Protein AF-A0A926B8V3-F1 (afdb_monomer_lite)

Radius of gyration: 17.94 Å; chains: 1; bounding box: 39×39×55 Å

pLDDT: mean 75.31, std 15.75, range [42.09, 95.06]

Foldseek 3Di:
DCDPPVPPPVPPQPVVCVVLVVVLLVVLCVVQDDPDLQDDPLNSLVSSLVSSCVDPSNVVAQKHKDFDD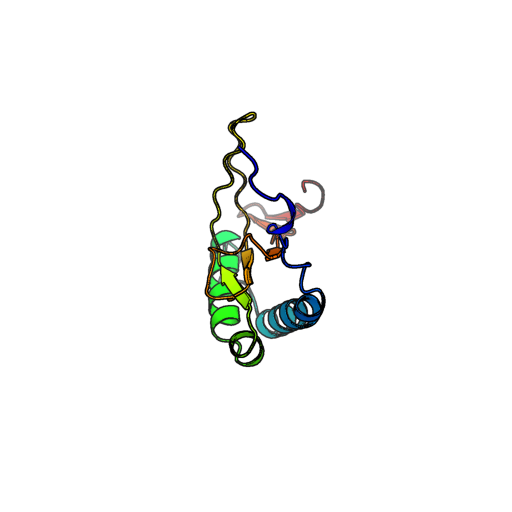QDQPVVPSDGDGFSIFIFGNDPDDRGDGSDTDDDDDQWHQDPVGIDGCVVVD

Structure (mmCIF, N/CA/C/O backbone):
data_AF-A0A926B8V3-F1
#
_entry.id   AF-A0A926B8V3-F1
#
loop_
_atom_site.group_PDB
_atom_site.id
_atom_site.type_symbol
_atom_site.label_atom_id
_atom_site.label_alt_id
_atom_site.label_comp_id
_atom_site.label_asym_id
_atom_site.label_entity_id
_atom_site.label_seq_id
_atom_site.pdbx_PDB_ins_code
_atom_site.Cartn_x
_atom_site.Cartn_y
_atom_site.Cartn_z
_atom_site.occupancy
_atom_site.B_iso_or_equiv
_atom_site.auth_seq_id
_atom_site.auth_comp_id
_atom_site.auth_asym_id
_atom_site.auth_atom_id
_atom_site.pdbx_PDB_model_num
ATOM 1 N N . MET A 1 1 ? 13.230 27.688 -32.825 1.00 42.97 1 MET A N 1
ATOM 2 C CA . MET A 1 1 ? 12.198 26.752 -32.340 1.00 42.97 1 MET A CA 1
ATOM 3 C C . MET A 1 1 ? 12.126 25.617 -33.334 1.00 42.97 1 MET A C 1
ATOM 5 O O . MET A 1 1 ? 11.936 25.919 -34.498 1.00 42.97 1 MET A O 1
ATOM 9 N N . ASN A 1 2 ? 12.394 24.394 -32.885 1.00 42.09 2 ASN A N 1
ATOM 10 C CA . ASN A 1 2 ? 11.969 23.116 -33.471 1.00 42.09 2 ASN A CA 1
ATOM 11 C C . ASN A 1 2 ? 12.437 22.049 -32.472 1.00 42.09 2 ASN A C 1
ATOM 13 O O . ASN A 1 2 ? 13.448 21.389 -32.674 1.00 42.09 2 ASN A O 1
ATOM 17 N N . GLY A 1 3 ? 11.780 22.025 -31.307 1.00 42.62 3 GLY A N 1
ATOM 18 C CA . GLY A 1 3 ? 11.919 20.920 -30.367 1.00 42.62 3 GLY A CA 1
ATOM 19 C C . GLY A 1 3 ? 11.125 19.769 -30.951 1.00 42.62 3 GLY A C 1
ATOM 20 O O . GLY A 1 3 ? 9.907 19.875 -31.083 1.00 42.62 3 GLY A O 1
ATOM 21 N N . ASP A 1 4 ? 11.838 18.750 -31.404 1.00 43.38 4 ASP A N 1
ATOM 22 C CA . ASP A 1 4 ? 11.267 17.555 -31.994 1.00 43.38 4 ASP A CA 1
ATOM 23 C C . ASP A 1 4 ? 10.348 16.895 -30.954 1.00 43.38 4 ASP A C 1
ATOM 25 O O . ASP A 1 4 ? 10.792 16.416 -29.912 1.00 43.38 4 ASP A O 1
ATOM 29 N N . ALA A 1 5 ? 9.036 16.936 -31.190 1.00 47.66 5 ALA A N 1
ATOM 30 C CA . ALA A 1 5 ? 8.040 16.361 -30.284 1.00 47.66 5 ALA A CA 1
ATOM 31 C C . ALA A 1 5 ? 8.132 14.821 -30.207 1.00 47.66 5 ALA A C 1
ATOM 33 O O . ALA A 1 5 ? 7.402 14.195 -29.443 1.00 47.66 5 ALA A O 1
ATOM 34 N N . SER A 1 6 ? 9.030 14.215 -30.989 1.00 43.84 6 SER A N 1
ATOM 35 C CA . SER A 1 6 ? 9.273 12.777 -31.074 1.00 43.84 6 SER A CA 1
ATOM 36 C C . SER A 1 6 ? 10.142 12.200 -29.946 1.00 43.84 6 SER A C 1
ATOM 38 O O . SER A 1 6 ? 10.190 10.981 -29.802 1.00 43.84 6 SER A O 1
ATOM 40 N N . GLU A 1 7 ? 10.768 13.026 -29.097 1.00 46.97 7 GLU A N 1
ATOM 41 C CA . GLU A 1 7 ? 11.543 12.547 -27.933 1.00 46.97 7 GLU A CA 1
ATOM 42 C C . GLU A 1 7 ? 10.719 12.363 -26.648 1.00 46.97 7 GLU A C 1
ATOM 44 O O . GLU A 1 7 ? 11.237 11.876 -25.641 1.00 46.97 7 GLU A O 1
ATOM 49 N N . TRP A 1 8 ? 9.420 12.674 -26.663 1.00 43.47 8 TRP A N 1
ATOM 50 C CA . TRP A 1 8 ? 8.521 12.313 -25.564 1.00 43.47 8 TRP A CA 1
ATOM 51 C C . TRP A 1 8 ? 8.065 10.869 -25.742 1.00 43.47 8 TRP A C 1
ATOM 53 O O . TRP A 1 8 ? 6.900 10.585 -26.019 1.00 43.47 8 TRP A O 1
ATOM 63 N N . VAL A 1 9 ? 8.996 9.930 -25.575 1.00 49.84 9 VAL A N 1
ATOM 64 C CA . VAL A 1 9 ? 8.630 8.551 -25.263 1.00 49.84 9 VAL A CA 1
ATOM 65 C C . VAL A 1 9 ? 8.023 8.609 -23.869 1.00 49.84 9 VAL A C 1
ATOM 67 O O . VAL A 1 9 ? 8.737 8.502 -22.877 1.00 49.84 9 VAL A O 1
ATOM 70 N N . ILE A 1 10 ? 6.711 8.854 -23.780 1.00 52.94 10 ILE A N 1
ATOM 71 C CA . ILE A 1 10 ? 5.958 8.511 -22.576 1.00 52.94 10 ILE A CA 1
ATOM 72 C C . ILE A 1 10 ? 6.253 7.024 -22.396 1.00 52.94 10 ILE A C 1
ATOM 74 O O . ILE A 1 10 ? 5.881 6.251 -23.286 1.00 52.94 10 ILE A O 1
ATOM 78 N N . PRO A 1 11 ? 6.985 6.612 -21.346 1.00 56.59 11 PRO A N 1
ATOM 79 C CA . PRO A 1 11 ? 7.221 5.201 -21.116 1.00 56.59 11 PRO A CA 1
ATOM 80 C C . PRO A 1 11 ? 5.844 4.551 -21.090 1.00 56.59 11 PRO A C 1
ATOM 82 O O . PRO A 1 11 ? 4.995 4.955 -20.288 1.00 56.59 11 PRO A O 1
ATOM 85 N N . LEU A 1 12 ? 5.586 3.640 -22.034 1.00 57.19 12 LEU A N 1
ATOM 86 C CA . LEU A 1 12 ? 4.336 2.897 -22.031 1.00 57.19 12 LEU A CA 1
ATOM 87 C C . LEU A 1 12 ? 4.205 2.278 -20.647 1.00 57.19 12 LEU A C 1
ATOM 89 O O . LEU A 1 12 ? 5.176 1.762 -20.093 1.00 57.19 12 LEU A O 1
ATOM 93 N N . PHE A 1 13 ? 3.015 2.424 -20.081 1.00 62.75 13 PHE A N 1
ATOM 94 C CA . PHE A 1 13 ? 2.658 1.883 -18.785 1.00 62.75 13 PHE A CA 1
ATOM 95 C C . PHE A 1 13 ? 3.096 0.404 -18.726 1.00 62.75 13 PHE A C 1
ATOM 97 O O . PHE A 1 13 ? 2.608 -0.375 -19.545 1.00 62.75 13 PHE A O 1
ATOM 104 N N . PRO A 1 14 ? 4.043 0.009 -17.847 1.00 72.81 14 PRO A N 1
ATOM 105 C CA . PRO A 1 14 ? 4.564 -1.358 -17.814 1.00 72.81 14 PRO A CA 1
ATOM 106 C C . PRO A 1 14 ? 3.566 -2.284 -17.124 1.00 72.81 14 PRO A C 1
ATOM 108 O O . PRO A 1 14 ? 3.745 -2.684 -15.973 1.00 72.81 14 PRO A O 1
ATOM 111 N N . GLU A 1 15 ? 2.476 -2.583 -17.831 1.00 78.50 15 GLU A N 1
ATOM 112 C CA . GLU A 1 15 ? 1.350 -3.412 -17.395 1.00 78.50 15 GLU A CA 1
ATOM 113 C C . GLU A 1 15 ? 1.789 -4.734 -16.758 1.00 78.50 15 GLU A C 1
ATOM 115 O O . GLU A 1 15 ? 1.138 -5.239 -15.839 1.00 78.50 15 GLU A O 1
ATOM 120 N N . GLU A 1 16 ? 2.926 -5.274 -17.195 1.00 83.81 16 GLU A N 1
ATOM 121 C CA . GLU A 1 16 ? 3.537 -6.484 -16.665 1.00 83.81 16 GLU A CA 1
ATOM 122 C C . GLU A 1 16 ? 3.886 -6.397 -15.175 1.00 83.81 16 GLU A C 1
ATOM 124 O O . GLU A 1 16 ? 3.978 -7.431 -14.515 1.00 83.81 16 GLU A O 1
ATOM 129 N N . GLU A 1 17 ? 4.046 -5.200 -14.605 1.00 86.06 17 GLU A N 1
ATOM 130 C CA . GLU A 1 17 ? 4.355 -5.024 -13.187 1.00 86.06 17 GLU A CA 1
ATOM 131 C C . GLU A 1 17 ? 3.095 -5.034 -12.302 1.00 86.06 17 GLU A C 1
ATOM 133 O O . GLU A 1 17 ? 3.190 -5.339 -11.107 1.00 86.06 17 GLU A O 1
ATOM 138 N N . ILE A 1 18 ? 1.898 -4.764 -12.851 1.00 86.69 18 ILE A N 1
ATOM 139 C CA . ILE A 1 18 ? 0.643 -4.714 -12.069 1.00 86.69 18 ILE A CA 1
ATOM 140 C C . ILE A 1 18 ? 0.386 -6.033 -11.326 1.00 86.69 18 ILE A C 1
ATOM 142 O O . ILE A 1 18 ? 0.161 -5.988 -10.110 1.00 86.69 18 ILE A O 1
ATOM 146 N N . PRO A 1 19 ? 0.454 -7.222 -11.965 1.00 91.38 19 PRO A N 1
ATOM 147 C CA . PRO A 1 19 ? 0.203 -8.480 -11.266 1.00 91.38 19 PRO A CA 1
ATOM 148 C C . PRO A 1 19 ? 1.175 -8.708 -10.105 1.00 91.38 19 PRO A C 1
ATOM 150 O O . PRO A 1 19 ? 0.805 -9.304 -9.091 1.00 91.38 19 PRO A O 1
ATOM 153 N N . HIS A 1 20 ? 2.408 -8.209 -10.213 1.00 90.94 20 HIS A N 1
ATOM 154 C CA . HIS A 1 20 ? 3.422 -8.350 -9.170 1.00 90.94 20 HIS A CA 1
ATOM 155 C C . HIS A 1 20 ? 3.168 -7.411 -7.997 1.00 90.94 20 HIS A C 1
ATOM 157 O O . HIS A 1 20 ? 3.296 -7.848 -6.850 1.00 90.94 20 HIS A O 1
ATOM 163 N N . ILE A 1 21 ? 2.736 -6.178 -8.273 1.00 90.62 21 ILE A N 1
ATOM 164 C CA . ILE A 1 21 ? 2.251 -5.240 -7.258 1.00 90.62 21 ILE A CA 1
ATOM 165 C C . ILE A 1 21 ? 1.060 -5.838 -6.511 1.00 90.62 21 ILE A C 1
ATOM 167 O O . ILE A 1 21 ? 1.117 -5.974 -5.287 1.00 90.62 21 ILE A O 1
ATOM 171 N N . LEU A 1 22 ? 0.017 -6.269 -7.229 1.00 92.50 22 LEU A N 1
ATOM 172 C CA . LEU A 1 22 ? -1.179 -6.874 -6.630 1.00 92.50 22 LEU A CA 1
ATOM 173 C C . LEU A 1 22 ? -0.821 -8.105 -5.794 1.00 92.50 22 LEU A C 1
ATOM 175 O O . LEU A 1 22 ? -1.261 -8.239 -4.652 1.00 92.50 22 LEU A O 1
ATOM 179 N N . SER A 1 23 ? 0.059 -8.962 -6.309 1.00 94.50 23 SER A N 1
ATOM 180 C CA . SER A 1 23 ? 0.541 -10.128 -5.568 1.00 94.50 23 SER A CA 1
ATOM 181 C C . SER A 1 23 ? 1.314 -9.738 -4.303 1.00 94.50 23 SER A C 1
ATOM 183 O O . SER A 1 23 ? 1.158 -10.389 -3.270 1.00 94.50 23 SER A O 1
ATOM 185 N N . ALA A 1 24 ? 2.140 -8.688 -4.345 1.00 94.56 24 ALA A N 1
ATOM 186 C CA . ALA A 1 24 ? 2.856 -8.182 -3.172 1.00 94.56 24 ALA A CA 1
ATOM 187 C C . ALA A 1 24 ? 1.904 -7.633 -2.111 1.00 94.56 24 ALA A C 1
ATOM 189 O O . ALA A 1 24 ? 2.091 -7.898 -0.924 1.00 94.56 24 ALA A O 1
ATOM 190 N N . ILE A 1 25 ? 0.850 -6.938 -2.532 1.00 92.88 25 ILE A N 1
ATOM 191 C CA . ILE A 1 25 ? -0.194 -6.436 -1.639 1.00 92.88 25 ILE A CA 1
ATOM 192 C C . ILE A 1 25 ? -0.913 -7.592 -0.965 1.00 92.88 25 ILE A C 1
ATOM 194 O O . ILE A 1 25 ? -0.965 -7.622 0.261 1.00 92.88 25 ILE A O 1
ATOM 198 N N . LEU A 1 26 ? -1.382 -8.582 -1.727 1.00 94.31 26 LEU A N 1
ATOM 199 C CA . LEU A 1 26 ? -2.055 -9.756 -1.167 1.00 94.31 26 LEU A CA 1
ATOM 200 C C . LEU A 1 26 ? -1.159 -10.506 -0.169 1.00 94.31 26 LEU A C 1
ATOM 202 O O . LEU A 1 26 ? -1.613 -10.859 0.920 1.00 94.31 26 LEU A O 1
ATOM 206 N N . ARG A 1 27 ? 0.134 -10.680 -0.479 1.00 95.06 27 ARG A N 1
ATOM 207 C CA . ARG A 1 27 ? 1.105 -11.264 0.464 1.00 95.06 27 ARG A CA 1
ATOM 208 C C . ARG A 1 27 ? 1.263 -10.424 1.730 1.00 95.06 27 ARG A C 1
ATOM 210 O O . ARG A 1 27 ? 1.254 -10.975 2.826 1.00 95.06 27 ARG A O 1
ATOM 217 N N . CYS A 1 28 ? 1.406 -9.106 1.600 1.00 94.06 28 CYS A N 1
ATOM 218 C CA . CYS A 1 28 ? 1.598 -8.206 2.740 1.00 94.06 28 CYS A CA 1
ATOM 219 C C . CYS A 1 28 ? 0.345 -8.076 3.616 1.00 94.06 28 CYS A C 1
ATOM 221 O O . CYS A 1 28 ? 0.474 -7.889 4.833 1.00 94.06 28 CYS A O 1
ATOM 223 N N . LEU A 1 29 ? -0.836 -8.182 2.999 1.00 92.31 29 LEU A N 1
ATOM 224 C CA . LEU A 1 29 ? -2.143 -8.194 3.652 1.00 92.31 29 LEU A CA 1
ATOM 225 C C . LEU A 1 29 ? -2.446 -9.527 4.343 1.00 92.31 29 LEU A C 1
ATOM 227 O O . LEU A 1 29 ? -3.263 -9.558 5.261 1.00 92.31 29 LEU A O 1
ATOM 231 N N . ASN A 1 30 ? -1.769 -10.618 3.977 1.00 93.00 30 ASN A N 1
ATOM 232 C CA . ASN A 1 30 ? -1.922 -11.883 4.683 1.00 93.00 30 ASN A CA 1
ATOM 233 C C . ASN A 1 30 ? -1.531 -11.728 6.168 1.00 93.00 30 ASN A C 1
ATOM 235 O O . ASN A 1 30 ? -0.434 -11.271 6.510 1.00 93.00 30 ASN A O 1
ATOM 239 N N . GLY A 1 31 ? -2.462 -12.052 7.070 1.00 87.38 31 GLY A N 1
ATOM 240 C CA . GLY A 1 31 ? -2.311 -11.826 8.513 1.00 87.38 31 GLY A CA 1
ATOM 241 C C . GLY A 1 31 ? -2.182 -10.349 8.920 1.00 87.38 31 GLY A C 1
ATOM 242 O O . GLY A 1 31 ? -1.770 -10.053 10.046 1.00 87.38 31 GLY A O 1
ATOM 243 N N . PHE A 1 32 ? -2.479 -9.403 8.026 1.00 91.25 32 PHE A N 1
ATOM 244 C CA . PHE A 1 32 ? -2.519 -7.979 8.338 1.00 91.25 32 PHE A CA 1
ATOM 245 C C . PHE A 1 32 ? -3.834 -7.651 9.039 1.00 91.25 32 PHE A C 1
ATOM 247 O O . PHE A 1 32 ? -4.916 -7.842 8.497 1.00 91.25 32 PHE A O 1
ATOM 254 N N . HIS A 1 33 ? -3.729 -7.164 10.266 1.00 89.31 33 HIS A N 1
ATOM 255 C CA . HIS A 1 33 ? -4.866 -6.784 11.087 1.00 89.31 33 HIS A CA 1
ATOM 256 C C . HIS A 1 33 ? -4.579 -5.452 11.771 1.00 89.31 33 HIS A C 1
ATOM 258 O O . HIS A 1 33 ? -3.415 -5.039 11.925 1.00 89.31 33 HIS A O 1
ATOM 264 N N . LYS A 1 34 ? -5.661 -4.786 12.178 1.00 88.19 34 LYS A N 1
ATOM 265 C CA . LYS A 1 34 ? -5.564 -3.605 13.027 1.00 88.19 34 LYS A CA 1
ATOM 266 C C . LYS A 1 34 ? -4.857 -3.974 14.335 1.00 88.19 34 LYS A C 1
ATOM 268 O O . LYS A 1 34 ? -5.127 -5.042 14.875 1.00 88.19 34 LYS A O 1
ATOM 273 N N . LEU A 1 35 ? -3.955 -3.127 14.826 1.00 88.94 35 LEU A N 1
ATOM 274 C CA . LEU A 1 35 ? -3.345 -3.322 16.152 1.00 88.94 35 LEU A CA 1
ATOM 275 C C . LEU A 1 35 ? -4.339 -3.008 17.268 1.00 88.94 35 LEU A C 1
ATOM 277 O O . LEU A 1 35 ? -4.300 -3.640 18.319 1.00 88.94 35 LEU A O 1
ATOM 281 N N . ASP A 1 36 ? -5.234 -2.057 17.016 1.00 85.38 36 ASP A N 1
ATOM 282 C CA . ASP A 1 36 ? -6.309 -1.673 17.914 1.00 85.38 36 ASP A CA 1
ATOM 283 C C . ASP A 1 36 ? -7.596 -1.365 17.116 1.00 85.38 36 ASP A C 1
ATOM 285 O O . ASP A 1 36 ? -7.525 -1.003 15.937 1.00 85.38 36 ASP A O 1
ATOM 289 N N . PRO A 1 37 ? -8.796 -1.508 17.707 1.00 82.50 37 PRO A N 1
ATOM 290 C CA . PRO A 1 37 ? -10.056 -1.284 16.989 1.00 82.50 37 PRO A CA 1
ATOM 291 C C . PRO A 1 37 ? -10.218 0.127 16.403 1.00 82.50 37 PRO A C 1
ATOM 293 O O . PRO A 1 37 ? -10.923 0.299 15.402 1.00 82.50 37 PRO A O 1
ATOM 296 N N . LEU A 1 38 ? -9.560 1.117 17.012 1.00 80.25 38 LEU A N 1
ATOM 297 C CA . LEU A 1 38 ? -9.622 2.533 16.659 1.00 80.25 38 LEU A CA 1
ATOM 298 C C . LEU A 1 38 ? -8.485 2.949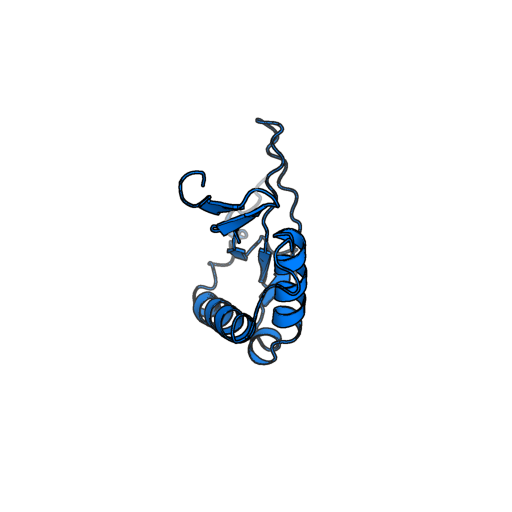 15.713 1.00 80.25 38 LEU A C 1
ATOM 300 O O . LEU A 1 38 ? -8.372 4.132 15.386 1.00 80.25 38 LEU A O 1
ATOM 304 N N . GLU A 1 39 ? -7.672 2.000 15.234 1.00 83.69 39 GLU A N 1
ATOM 305 C CA . GLU A 1 39 ? -6.529 2.301 14.384 1.00 83.69 39 GLU A CA 1
ATOM 306 C C . GLU A 1 39 ? -6.971 3.064 13.125 1.00 83.69 39 GLU A C 1
ATOM 308 O O . GLU A 1 39 ? -7.869 2.654 12.372 1.00 83.69 39 GLU A O 1
ATOM 313 N N . TYR A 1 40 ? -6.317 4.202 12.898 1.00 81.38 40 TYR A N 1
ATOM 314 C CA . TYR A 1 40 ? -6.604 5.078 11.772 1.00 81.38 40 TYR A CA 1
ATOM 315 C C . TYR A 1 40 ? -6.071 4.521 10.449 1.00 81.38 40 TYR A C 1
ATOM 317 O O . TYR A 1 40 ? -5.029 3.867 10.404 1.00 81.38 40 TYR A O 1
ATOM 325 N N . GLU A 1 41 ? -6.754 4.865 9.354 1.00 79.38 41 GLU A N 1
ATOM 326 C CA . GLU A 1 41 ? -6.381 4.521 7.971 1.00 79.38 41 GLU A CA 1
ATOM 327 C C . GLU A 1 41 ? -4.919 4.853 7.679 1.00 79.38 41 GLU A C 1
ATOM 329 O O . GLU A 1 41 ? -4.143 3.989 7.292 1.00 79.38 41 GLU A O 1
ATOM 334 N N . THR A 1 42 ? -4.487 6.066 8.033 1.00 81.56 42 THR A N 1
ATOM 335 C CA . THR A 1 42 ? -3.100 6.507 7.862 1.00 81.56 42 THR A CA 1
ATOM 336 C C . THR A 1 42 ? -2.089 5.612 8.588 1.00 81.56 42 THR A C 1
ATOM 338 O O . THR A 1 42 ? -0.982 5.406 8.088 1.00 81.56 42 THR A O 1
ATOM 341 N N . SER A 1 43 ? -2.431 5.074 9.766 1.00 85.19 43 SER A N 1
ATOM 342 C CA . SER A 1 43 ? -1.565 4.133 10.497 1.00 85.19 43 SER A CA 1
ATOM 343 C C . SER A 1 43 ? -1.477 2.787 9.777 1.00 85.19 43 SER A C 1
ATOM 345 O O . SER A 1 43 ? -0.375 2.267 9.568 1.00 85.19 43 SER A O 1
ATOM 347 N N . LEU A 1 44 ? -2.620 2.264 9.323 1.00 87.25 44 LEU A N 1
ATOM 348 C CA . LEU A 1 44 ? -2.692 1.032 8.536 1.00 87.25 44 LEU A CA 1
ATOM 349 C C . LEU A 1 44 ? -1.862 1.156 7.256 1.00 87.25 44 LEU A C 1
ATOM 351 O O . LEU A 1 44 ? -0.994 0.320 7.006 1.00 87.25 44 LEU A O 1
ATOM 355 N N . THR A 1 45 ? -2.037 2.243 6.510 1.00 86.69 45 THR A N 1
ATOM 356 C CA . THR A 1 45 ? -1.300 2.524 5.274 1.00 86.69 45 THR A CA 1
ATOM 357 C C . THR A 1 45 ? 0.208 2.623 5.522 1.00 86.69 45 THR A C 1
ATOM 359 O O . THR A 1 45 ? 0.994 2.004 4.803 1.00 86.69 45 THR A O 1
ATOM 362 N N . LYS A 1 46 ? 0.654 3.296 6.598 1.00 87.44 46 LYS A N 1
ATOM 363 C CA . LYS A 1 46 ? 2.079 3.339 6.997 1.00 87.44 46 LYS A CA 1
ATOM 364 C C . LYS A 1 46 ? 2.648 1.945 7.278 1.00 87.44 46 LYS A C 1
ATOM 366 O O . LYS A 1 46 ? 3.771 1.632 6.872 1.00 87.44 46 LYS A O 1
ATOM 371 N N . ARG A 1 47 ? 1.896 1.096 7.982 1.00 91.62 47 ARG A N 1
ATOM 372 C CA . ARG A 1 47 ? 2.318 -0.275 8.306 1.00 91.62 47 ARG A CA 1
ATOM 373 C C . ARG A 1 47 ? 2.330 -1.179 7.078 1.00 91.62 47 ARG A C 1
ATOM 375 O O . ARG A 1 47 ? 3.257 -1.977 6.941 1.00 91.62 47 ARG A O 1
ATOM 382 N N . LEU A 1 48 ? 1.353 -1.038 6.186 1.00 91.44 48 LEU A N 1
ATOM 383 C CA . LEU A 1 48 ? 1.318 -1.752 4.913 1.00 91.44 48 LEU A CA 1
ATOM 384 C C . LEU A 1 48 ? 2.515 -1.359 4.042 1.00 91.44 48 LEU A C 1
ATOM 386 O O . LEU A 1 48 ? 3.242 -2.239 3.590 1.00 91.44 48 LEU A O 1
ATOM 390 N N . LEU A 1 49 ? 2.801 -0.061 3.906 1.00 91.25 49 LEU A N 1
ATOM 391 C CA . LEU A 1 49 ? 3.983 0.437 3.199 1.00 91.25 49 LEU A CA 1
ATOM 392 C C . LEU A 1 49 ? 5.279 -0.163 3.760 1.00 91.25 49 LEU A C 1
ATOM 394 O O . LEU A 1 49 ? 6.144 -0.599 3.002 1.00 91.25 49 LEU A O 1
ATOM 398 N N . LYS A 1 50 ? 5.413 -0.229 5.092 1.00 92.38 50 LYS A N 1
ATOM 399 C CA . LYS A 1 50 ? 6.574 -0.859 5.738 1.00 92.38 50 LYS A CA 1
ATOM 400 C C . LYS A 1 50 ? 6.712 -2.336 5.351 1.00 92.38 50 LYS A C 1
ATOM 402 O O . LYS A 1 50 ? 7.834 -2.784 5.126 1.00 92.38 50 LYS A O 1
ATOM 407 N N . ARG A 1 51 ? 5.606 -3.086 5.264 1.00 94.62 51 ARG A N 1
ATOM 408 C CA . ARG A 1 51 ? 5.623 -4.487 4.807 1.00 94.62 51 ARG A CA 1
ATOM 409 C C . ARG A 1 51 ? 5.986 -4.597 3.329 1.00 94.62 51 ARG A C 1
ATOM 411 O O . ARG A 1 51 ? 6.863 -5.386 3.005 1.00 94.62 51 ARG A O 1
ATOM 418 N N . LEU A 1 52 ? 5.400 -3.762 2.471 1.00 93.38 52 LEU A N 1
ATOM 419 C CA . LEU A 1 52 ? 5.688 -3.737 1.032 1.00 93.38 52 LEU A CA 1
ATOM 420 C C . LEU A 1 52 ? 7.167 -3.452 0.752 1.00 93.38 52 LEU A C 1
ATOM 422 O O . LEU A 1 52 ? 7.793 -4.174 -0.014 1.00 93.38 52 LEU A O 1
ATOM 426 N N . ARG A 1 53 ? 7.770 -2.479 1.447 1.00 90.81 53 ARG A N 1
ATOM 427 C CA . ARG A 1 53 ? 9.217 -2.198 1.354 1.00 90.81 53 ARG A CA 1
ATOM 428 C C . ARG A 1 53 ? 10.099 -3.364 1.818 1.00 90.81 53 ARG A C 1
ATOM 430 O O . ARG A 1 53 ? 11.278 -3.408 1.477 1.00 90.81 53 ARG A O 1
ATOM 437 N N . GLY A 1 54 ? 9.555 -4.284 2.613 1.00 91.62 54 GLY A N 1
ATOM 438 C CA . GLY A 1 54 ? 10.230 -5.497 3.073 1.00 91.62 54 GLY A CA 1
ATOM 439 C C . GLY A 1 54 ? 9.953 -6.748 2.229 1.00 91.62 54 GLY A C 1
ATOM 440 O O . GLY A 1 54 ? 10.652 -7.745 2.417 1.00 91.62 54 GLY A O 1
ATOM 441 N N . ASP A 1 55 ? 8.971 -6.728 1.321 1.00 94.19 55 ASP A N 1
ATOM 442 C CA . ASP A 1 55 ? 8.622 -7.877 0.477 1.00 94.19 55 ASP A CA 1
ATOM 443 C C . ASP A 1 55 ? 9.729 -8.116 -0.555 1.00 94.19 55 ASP A C 1
ATOM 445 O O . ASP A 1 55 ? 9.977 -7.291 -1.432 1.00 94.19 55 ASP A O 1
ATOM 449 N N . LYS A 1 56 ? 10.419 -9.254 -0.440 1.00 91.94 56 LYS A N 1
ATOM 450 C CA . LYS A 1 56 ? 11.569 -9.584 -1.298 1.00 91.94 56 LYS A CA 1
ATOM 451 C C . LYS A 1 56 ? 11.192 -9.606 -2.782 1.00 91.94 56 LYS A C 1
ATOM 453 O O . LYS A 1 56 ? 11.891 -9.030 -3.601 1.00 91.94 56 LYS A O 1
ATOM 458 N N . ASN A 1 57 ? 10.038 -10.190 -3.094 1.00 90.25 57 ASN A N 1
ATOM 459 C CA . ASN A 1 57 ? 9.559 -10.342 -4.466 1.00 90.25 57 ASN A CA 1
ATOM 460 C C . ASN A 1 57 ? 9.185 -9.008 -5.124 1.00 90.25 57 ASN A C 1
ATOM 462 O O . ASN A 1 57 ? 9.152 -8.946 -6.345 1.00 90.25 57 ASN A O 1
ATOM 466 N N . LEU A 1 58 ? 8.856 -7.975 -4.340 1.00 89.31 58 LEU A N 1
ATOM 467 C CA . LEU A 1 58 ? 8.641 -6.615 -4.830 1.00 89.31 58 LEU A CA 1
ATOM 468 C C . LEU A 1 58 ? 9.962 -5.844 -4.945 1.00 89.31 58 LEU A C 1
ATOM 470 O O . LEU A 1 58 ? 10.148 -5.105 -5.903 1.00 89.31 58 LEU A O 1
ATOM 474 N N . ARG A 1 59 ? 10.888 -6.034 -3.995 1.00 86.88 59 ARG A N 1
ATOM 475 C CA . ARG A 1 59 ? 12.199 -5.358 -3.977 1.00 86.88 59 ARG A CA 1
ATOM 476 C C . ARG A 1 59 ? 13.076 -5.661 -5.189 1.00 86.88 59 ARG A C 1
ATOM 478 O O . ARG A 1 59 ? 13.900 -4.823 -5.539 1.00 86.88 59 ARG A O 1
ATOM 485 N N . ASP A 1 60 ? 12.912 -6.835 -5.786 1.00 87.06 60 ASP A N 1
ATOM 486 C CA . ASP A 1 60 ? 13.674 -7.257 -6.965 1.00 87.06 60 ASP A CA 1
ATOM 487 C C . ASP A 1 60 ? 13.054 -6.749 -8.284 1.00 87.06 60 ASP A C 1
ATOM 489 O O . ASP A 1 60 ? 13.545 -7.059 -9.369 1.00 87.06 60 ASP A O 1
ATOM 493 N N . ARG A 1 61 ? 11.958 -5.982 -8.214 1.00 86.31 61 ARG A N 1
ATOM 494 C CA . ARG A 1 61 ? 11.245 -5.419 -9.370 1.00 86.31 61 ARG A CA 1
ATOM 495 C C . ARG A 1 61 ? 11.600 -3.935 -9.533 1.00 86.31 61 ARG A C 1
ATOM 497 O O . ARG A 1 61 ? 11.976 -3.284 -8.557 1.00 86.31 61 ARG A O 1
ATOM 504 N N . PRO A 1 62 ? 11.430 -3.352 -10.731 1.00 85.62 62 PRO A N 1
ATOM 505 C CA . PRO A 1 62 ? 11.718 -1.941 -10.978 1.00 85.62 62 PRO A CA 1
ATOM 506 C C . PRO A 1 62 ? 10.606 -1.019 -10.448 1.00 85.62 62 PRO A C 1
ATOM 508 O O . PRO A 1 62 ? 10.297 -0.015 -11.076 1.00 85.62 62 PRO A O 1
ATOM 511 N N . VAL A 1 63 ? 9.978 -1.345 -9.313 1.00 84.75 63 VAL A N 1
ATOM 512 C CA . VAL A 1 63 ? 8.887 -0.562 -8.721 1.00 84.75 63 VAL A CA 1
ATOM 513 C C . VAL A 1 63 ? 9.1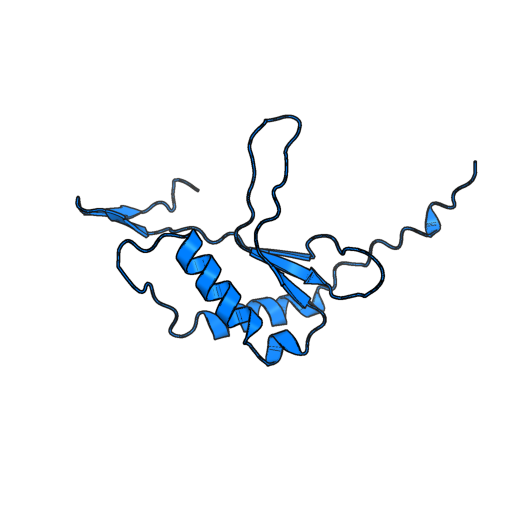62 -0.246 -7.256 1.00 84.75 63 VAL A C 1
ATOM 515 O O . VAL A 1 63 ? 9.670 -1.070 -6.498 1.00 84.75 63 VAL A O 1
ATOM 518 N N . TRP A 1 64 ? 8.786 0.955 -6.832 1.00 85.75 64 TRP A N 1
ATOM 519 C CA . TRP A 1 64 ? 8.984 1.444 -5.478 1.00 85.75 64 TRP A CA 1
ATOM 520 C C . TRP A 1 64 ? 7.680 1.946 -4.864 1.00 85.75 64 TRP A C 1
ATOM 522 O O . TRP A 1 64 ? 7.094 2.899 -5.383 1.00 85.75 64 TRP A O 1
ATOM 532 N N . PRO A 1 65 ? 7.229 1.359 -3.742 1.00 88.69 65 PRO A N 1
ATOM 533 C CA . PRO A 1 65 ? 6.067 1.853 -3.028 1.00 88.69 65 PRO A CA 1
ATOM 534 C C . PRO A 1 65 ? 6.412 3.114 -2.222 1.00 88.69 65 PRO A C 1
ATOM 536 O O . PRO A 1 65 ? 7.382 3.174 -1.448 1.00 88.69 65 PRO A O 1
ATOM 539 N N . ASP A 1 66 ? 5.562 4.118 -2.364 1.00 84.25 66 ASP A N 1
ATOM 540 C CA . ASP A 1 66 ? 5.672 5.420 -1.732 1.00 84.25 66 ASP A CA 1
ATOM 541 C C . ASP A 1 66 ? 4.302 5.949 -1.291 1.00 84.25 66 ASP A C 1
ATOM 543 O O . ASP A 1 66 ? 3.253 5.439 -1.683 1.00 84.25 66 ASP A O 1
ATOM 547 N N . ARG A 1 67 ? 4.318 6.959 -0.429 1.00 78.56 67 ARG A N 1
ATOM 548 C CA . ARG A 1 67 ? 3.139 7.608 0.150 1.00 78.56 67 ARG A CA 1
ATOM 549 C C . ARG A 1 67 ? 3.308 9.115 -0.011 1.00 78.56 67 ARG A C 1
ATOM 551 O O . ARG A 1 67 ? 4.438 9.581 -0.046 1.00 78.56 67 ARG A O 1
ATOM 558 N N . GLU A 1 68 ? 2.210 9.865 0.027 1.00 63.38 68 GLU A N 1
ATOM 559 C CA . GLU A 1 68 ? 2.241 11.335 0.169 1.00 63.38 68 GLU A CA 1
ATOM 560 C C . GLU A 1 68 ? 2.697 12.084 -1.096 1.00 63.38 68 GLU A C 1
ATOM 562 O O . GLU A 1 68 ? 3.632 12.878 -1.064 1.00 63.38 68 GLU A O 1
ATOM 567 N N . ALA A 1 69 ? 1.989 11.894 -2.210 1.00 59.34 69 ALA A N 1
ATOM 568 C CA . ALA A 1 69 ? 1.909 12.962 -3.203 1.00 59.34 69 ALA A CA 1
ATOM 569 C C . ALA A 1 69 ? 0.786 13.907 -2.765 1.00 59.34 69 ALA A C 1
ATOM 571 O O . ALA A 1 69 ? -0.366 13.478 -2.720 1.00 59.34 69 ALA A O 1
ATOM 572 N N . ILE A 1 70 ? 1.121 15.142 -2.393 1.00 57.53 70 ILE A N 1
ATOM 573 C CA . ILE A 1 70 ? 0.129 16.218 -2.412 1.00 57.53 70 ILE A CA 1
ATOM 574 C C . ILE A 1 70 ? -0.101 16.490 -3.896 1.00 57.53 70 ILE A C 1
ATOM 576 O O . ILE A 1 70 ? 0.835 16.869 -4.603 1.00 57.53 70 ILE A O 1
ATOM 580 N N . HIS A 1 71 ? -1.293 16.170 -4.383 1.00 54.38 71 HIS A N 1
ATOM 581 C CA . HIS A 1 71 ? -1.745 16.703 -5.654 1.00 54.38 71 HIS A CA 1
ATOM 582 C C . HIS A 1 71 ? -2.538 17.957 -5.314 1.00 54.38 71 HIS A C 1
ATOM 584 O O . HIS A 1 71 ? -3.659 17.859 -4.820 1.00 54.38 71 HIS A O 1
ATOM 590 N N . ASP A 1 72 ? -1.904 19.109 -5.515 1.00 49.19 72 ASP A N 1
ATOM 591 C CA . ASP A 1 72 ? -2.598 20.387 -5.491 1.00 49.19 72 ASP A CA 1
ATOM 592 C C . ASP A 1 72 ? -3.495 20.419 -6.730 1.00 49.19 72 ASP A C 1
ATOM 594 O O . ASP A 1 72 ? -3.009 20.422 -7.864 1.00 49.19 72 ASP A O 1
ATOM 598 N N . ASP A 1 73 ? -4.805 20.365 -6.523 1.00 50.97 73 ASP A N 1
ATOM 599 C CA . ASP A 1 73 ? -5.755 20.783 -7.541 1.00 50.97 73 ASP A CA 1
ATOM 600 C C . ASP A 1 73 ? -5.837 22.315 -7.462 1.00 50.97 73 ASP A C 1
ATOM 602 O O . ASP A 1 73 ? -6.456 22.877 -6.554 1.00 50.97 73 ASP A O 1
ATOM 606 N N . GLU A 1 74 ? -5.122 22.989 -8.371 1.00 53.38 74 GLU A N 1
ATOM 607 C CA . GLU A 1 74 ? -5.027 24.457 -8.416 1.00 53.38 74 GLU A CA 1
ATOM 608 C C . GLU A 1 74 ? -6.401 25.134 -8.586 1.00 53.38 74 GLU A C 1
ATOM 610 O O . GLU A 1 74 ? -6.548 26.299 -8.214 1.00 53.38 74 GLU A O 1
ATOM 615 N N . ASP A 1 75 ? -7.411 24.413 -9.090 1.00 57.09 75 ASP A N 1
ATOM 616 C CA . ASP A 1 75 ? -8.734 24.963 -9.391 1.00 57.09 75 ASP A CA 1
ATOM 617 C C . ASP A 1 75 ? -9.744 24.789 -8.243 1.00 57.09 75 ASP A C 1
ATOM 619 O O . ASP A 1 75 ? -10.649 25.616 -8.089 1.00 57.09 75 ASP A O 1
ATOM 623 N N . SER A 1 76 ? -9.614 23.738 -7.425 1.00 58.62 76 SER A N 1
ATOM 624 C CA . SER A 1 76 ? -10.568 23.437 -6.343 1.00 58.62 76 SER A CA 1
ATOM 625 C C . SER A 1 76 ? -10.064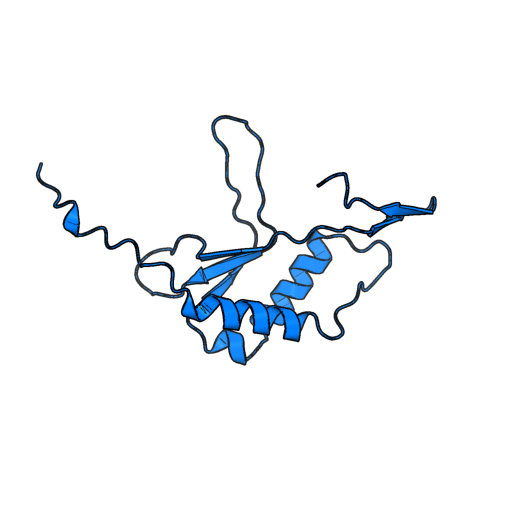 23.814 -4.948 1.00 58.62 76 SER A C 1
ATOM 627 O O . SER A 1 76 ? -10.876 24.028 -4.046 1.00 58.62 76 SER A O 1
ATOM 629 N N . GLY A 1 77 ? -8.744 23.924 -4.755 1.00 52.00 77 GLY A N 1
ATOM 630 C CA . GLY A 1 77 ? -8.145 24.065 -3.425 1.00 52.00 77 GLY A CA 1
ATOM 631 C C . GLY A 1 77 ? -8.313 22.819 -2.543 1.00 52.00 77 GLY A C 1
ATOM 632 O O . GLY A 1 77 ? -7.956 22.860 -1.364 1.00 52.00 77 GLY A O 1
ATOM 633 N N . ASP A 1 78 ? -8.843 21.721 -3.096 1.00 48.28 78 ASP A N 1
ATOM 634 C CA . ASP A 1 78 ? -8.991 20.446 -2.407 1.00 48.28 78 ASP A CA 1
ATOM 635 C C . ASP A 1 78 ? -7.690 19.637 -2.541 1.00 48.28 78 ASP A C 1
ATOM 637 O O . ASP A 1 78 ? -7.308 19.173 -3.616 1.00 48.28 78 ASP A O 1
ATOM 641 N N . GLU A 1 79 ? -6.992 19.443 -1.420 1.00 55.97 79 GLU A N 1
ATOM 642 C CA . GLU A 1 79 ? -5.776 18.629 -1.362 1.00 55.97 79 GLU A CA 1
ATOM 643 C C . GLU A 1 79 ? -6.120 17.129 -1.442 1.00 55.97 79 GLU A C 1
ATOM 645 O O . GLU A 1 79 ? -6.421 16.466 -0.440 1.00 55.97 79 GLU A O 1
ATOM 650 N N . GLY A 1 80 ? -6.038 16.561 -2.646 1.00 55.97 80 GLY A N 1
ATOM 651 C CA . GLY A 1 80 ? -6.118 15.119 -2.860 1.00 55.97 80 GLY A CA 1
ATOM 652 C C . GLY A 1 80 ? -4.838 14.422 -2.392 1.00 55.97 80 GLY A C 1
ATOM 653 O O . GLY A 1 80 ? -3.741 14.701 -2.883 1.00 55.97 80 GLY A O 1
ATOM 654 N N . ARG A 1 81 ? -4.952 13.479 -1.448 1.00 65.50 81 ARG A N 1
ATOM 655 C CA . ARG A 1 81 ? -3.810 12.711 -0.923 1.00 65.50 81 ARG A CA 1
ATOM 656 C C . ARG A 1 81 ? -3.974 11.230 -1.229 1.00 65.50 81 ARG A C 1
ATOM 658 O O . ARG A 1 81 ? -4.780 10.568 -0.589 1.00 65.50 81 ARG A O 1
ATOM 665 N N . LEU A 1 82 ? -3.157 10.712 -2.147 1.00 69.19 82 LEU A N 1
ATOM 666 C CA . LEU A 1 82 ? -3.103 9.274 -2.422 1.00 69.19 82 LEU A CA 1
ATOM 667 C C . LEU A 1 82 ? -2.577 8.509 -1.203 1.00 69.19 82 LEU A C 1
ATOM 669 O O . LEU A 1 82 ? -1.502 8.831 -0.674 1.00 69.19 82 LEU A O 1
ATOM 673 N N . ASP A 1 83 ? -3.289 7.453 -0.811 1.00 78.81 83 ASP A N 1
ATOM 674 C CA . ASP A 1 83 ? -2.869 6.590 0.295 1.00 78.81 83 ASP A CA 1
ATOM 675 C C . ASP A 1 83 ? -1.555 5.861 -0.012 1.00 78.81 83 ASP A C 1
ATOM 677 O O . ASP A 1 83 ? -0.644 5.812 0.819 1.00 78.81 83 ASP A O 1
ATOM 681 N N . LEU A 1 84 ? -1.424 5.297 -1.210 1.00 85.06 84 LEU A N 1
ATOM 682 C CA . LEU A 1 84 ? -0.223 4.589 -1.633 1.00 85.06 84 LEU A CA 1
ATOM 683 C C . LEU A 1 84 ? -0.047 4.715 -3.145 1.00 85.06 84 LEU A C 1
ATOM 685 O O . LEU A 1 84 ? -0.991 4.545 -3.909 1.00 85.06 84 LEU A O 1
ATOM 689 N N . ARG A 1 85 ? 1.184 4.941 -3.595 1.00 85.56 85 ARG A N 1
ATOM 690 C CA . ARG A 1 85 ? 1.553 4.862 -5.010 1.00 85.56 85 ARG A CA 1
ATOM 691 C C . ARG A 1 85 ? 2.763 3.965 -5.202 1.00 85.56 85 ARG A C 1
ATOM 693 O O . ARG A 1 85 ? 3.594 3.822 -4.311 1.00 85.56 85 ARG A O 1
ATOM 700 N N . PHE A 1 86 ? 2.891 3.405 -6.387 1.00 85.62 86 PHE A N 1
ATOM 701 C CA . PHE A 1 86 ? 4.069 2.696 -6.848 1.00 85.62 86 PHE A CA 1
ATOM 702 C C . PHE A 1 86 ? 4.687 3.541 -7.948 1.00 85.62 86 PHE A C 1
ATOM 704 O O . PHE A 1 86 ? 3.980 4.005 -8.837 1.00 85.62 86 PHE A O 1
ATOM 711 N N . MET A 1 87 ? 5.985 3.785 -7.855 1.00 82.56 87 MET A N 1
ATOM 712 C CA . MET A 1 87 ? 6.769 4.523 -8.841 1.00 82.56 87 MET A CA 1
ATOM 713 C C . MET A 1 87 ? 7.673 3.537 -9.564 1.00 82.56 87 MET A C 1
ATOM 715 O O . MET A 1 87 ? 8.159 2.603 -8.933 1.00 82.56 87 MET A O 1
ATOM 719 N N . LEU A 1 88 ? 7.931 3.731 -10.852 1.00 79.69 88 LEU A N 1
ATOM 720 C CA . LEU A 1 88 ? 8.969 2.955 -11.531 1.00 79.69 88 LEU A CA 1
ATOM 721 C C . LEU A 1 88 ? 10.354 3.413 -11.065 1.00 79.69 88 LEU A C 1
ATOM 723 O O . LEU A 1 88 ? 10.525 4.544 -10.642 1.00 79.69 88 LEU A O 1
ATOM 727 N N . LEU A 1 89 ? 11.356 2.549 -11.097 1.00 72.88 89 LEU A N 1
ATOM 728 C CA . LEU A 1 89 ? 12.734 2.886 -10.744 1.00 72.88 89 LEU A CA 1
ATOM 729 C C . LEU A 1 89 ? 13.609 2.879 -12.004 1.00 72.88 89 LEU A C 1
ATOM 731 O O . LEU A 1 89 ? 14.613 2.177 -12.049 1.00 72.88 89 LEU A O 1
ATOM 735 N N . ASP A 1 90 ? 13.228 3.631 -13.042 1.00 65.31 90 ASP A N 1
ATOM 736 C CA . ASP A 1 90 ? 14.137 3.925 -14.158 1.00 65.31 90 ASP A CA 1
ATOM 737 C C . ASP A 1 90 ? 14.880 5.247 -13.891 1.00 65.31 90 ASP A C 1
ATOM 739 O O . ASP A 1 90 ? 14.296 6.302 -13.642 1.00 65.31 90 ASP A O 1
ATOM 743 N N . ALA A 1 91 ? 16.207 5.156 -13.876 1.00 51.00 91 ALA A N 1
ATOM 744 C CA . ALA A 1 91 ? 17.147 6.022 -13.172 1.00 51.00 91 ALA A CA 1
ATOM 745 C C . ALA A 1 91 ? 17.479 7.352 -13.877 1.00 51.00 91 ALA A C 1
ATOM 747 O O . ALA A 1 91 ? 18.571 7.889 -13.684 1.00 51.00 91 ALA A O 1
ATOM 748 N N . LYS A 1 92 ? 16.584 7.905 -14.704 1.00 53.28 92 LYS A N 1
ATOM 749 C CA . LYS A 1 92 ? 16.885 9.132 -15.474 1.00 53.28 92 LYS A CA 1
ATOM 750 C C . LYS A 1 92 ? 15.887 10.272 -15.324 1.00 53.28 92 LYS A C 1
ATOM 752 O O . LYS A 1 92 ? 16.252 11.412 -15.592 1.00 53.28 92 LYS A O 1
ATOM 757 N N . GLN A 1 93 ? 14.676 10.018 -14.846 1.00 52.88 93 GLN A N 1
ATOM 758 C CA . GLN A 1 93 ? 13.682 11.057 -14.576 1.00 52.88 93 GLN A CA 1
ATOM 759 C C . GLN A 1 93 ? 12.895 10.666 -13.330 1.00 52.88 93 GLN A C 1
ATOM 761 O O . GLN A 1 93 ? 12.708 9.481 -13.087 1.00 52.88 93 GLN A O 1
ATOM 766 N N . LYS A 1 94 ? 12.456 11.646 -12.525 1.00 51.19 94 LYS A N 1
ATOM 767 C CA . LYS A 1 94 ? 11.485 11.408 -11.444 1.00 51.19 94 LYS A CA 1
ATOM 768 C C . LYS A 1 94 ? 10.249 10.782 -12.101 1.00 51.19 94 LYS A C 1
ATOM 770 O O . LYS A 1 94 ? 9.544 11.511 -12.797 1.00 51.19 94 LYS A O 1
ATOM 775 N N . PRO A 1 95 ? 10.005 9.474 -11.968 1.00 56.81 95 PRO A N 1
ATOM 776 C CA . PRO A 1 95 ? 8.964 8.854 -12.757 1.00 56.81 95 PRO A CA 1
ATOM 777 C C . PRO A 1 95 ? 7.615 9.284 -12.182 1.00 56.81 95 PRO A C 1
ATOM 779 O O . PRO A 1 95 ? 7.466 9.342 -10.953 1.00 56.81 95 PRO A O 1
ATOM 782 N N . PRO A 1 96 ? 6.637 9.614 -13.041 1.00 59.31 96 PRO A N 1
ATOM 783 C CA . PRO A 1 96 ? 5.279 9.855 -12.585 1.00 59.31 96 PRO A CA 1
ATOM 784 C C . PRO A 1 96 ? 4.760 8.623 -11.817 1.00 59.31 96 PRO A C 1
ATOM 786 O O . PRO A 1 96 ? 5.249 7.508 -12.038 1.00 59.31 96 PRO A O 1
ATOM 789 N N . PRO A 1 97 ? 3.806 8.799 -10.881 1.00 60.91 97 PRO A N 1
ATOM 790 C CA . PRO A 1 97 ? 3.162 7.673 -10.213 1.00 60.91 97 PRO A CA 1
ATOM 791 C C . PRO A 1 97 ? 2.680 6.654 -11.252 1.00 60.91 97 PRO A C 1
ATOM 793 O O . PRO A 1 97 ? 1.931 6.995 -12.160 1.00 60.91 97 PRO A O 1
ATOM 796 N N . TYR A 1 98 ? 3.144 5.413 -11.111 1.00 71.94 98 TYR A N 1
ATOM 797 C CA . TYR A 1 98 ? 2.858 4.312 -12.024 1.00 71.94 98 TYR A CA 1
ATOM 798 C C . TYR A 1 98 ? 1.522 3.652 -11.667 1.00 71.94 98 TYR A C 1
ATOM 800 O O . TYR A 1 98 ? 0.682 3.460 -12.529 1.00 71.94 98 TYR A O 1
ATOM 808 N N . PHE A 1 99 ? 1.272 3.370 -10.389 1.00 74.31 99 PHE A N 1
ATOM 809 C CA . PHE A 1 99 ? 0.040 2.721 -9.934 1.00 74.31 99 PHE A CA 1
ATOM 810 C C . PHE A 1 99 ? -0.358 3.295 -8.579 1.00 74.31 99 PHE A C 1
ATOM 812 O O . PHE A 1 99 ? 0.489 3.375 -7.693 1.00 74.31 99 PHE A O 1
ATOM 819 N N . ALA A 1 100 ? -1.612 3.698 -8.397 1.00 79.50 100 ALA A N 1
ATOM 820 C CA . ALA A 1 100 ? -2.101 4.229 -7.128 1.00 79.50 100 ALA A CA 1
ATOM 821 C C . ALA A 1 100 ? -3.118 3.282 -6.494 1.00 79.50 100 ALA A C 1
ATOM 823 O O . ALA A 1 100 ? -3.879 2.605 -7.183 1.00 79.50 100 ALA A O 1
ATOM 824 N N . ILE A 1 101 ? -3.117 3.239 -5.168 1.00 78.19 101 ILE A N 1
ATOM 825 C CA . ILE A 1 101 ? -4.080 2.500 -4.365 1.00 78.19 101 ILE A CA 1
ATOM 826 C C . ILE A 1 101 ? -4.651 3.455 -3.348 1.00 78.19 101 ILE A C 1
ATOM 828 O O . ILE A 1 101 ? -3.908 4.046 -2.565 1.00 78.19 101 ILE A O 1
ATOM 832 N N . GLU A 1 102 ? -5.972 3.508 -3.341 1.00 81.62 102 GLU A N 1
ATOM 833 C CA . GLU A 1 102 ? -6.744 4.149 -2.298 1.00 81.62 102 GLU A CA 1
ATOM 834 C C . GLU A 1 102 ? -7.266 3.080 -1.336 1.00 81.62 102 GLU A C 1
ATOM 836 O O . GLU A 1 102 ? -7.814 2.055 -1.754 1.00 81.62 102 GLU A O 1
ATOM 841 N N . ALA A 1 103 ? -7.061 3.285 -0.039 1.00 74.69 103 ALA A N 1
ATOM 842 C CA . ALA A 1 103 ? -7.256 2.272 0.985 1.00 74.69 103 ALA A CA 1
ATOM 843 C C . ALA A 1 103 ? -8.299 2.721 2.012 1.00 74.69 103 ALA A C 1
ATOM 845 O O . ALA A 1 103 ? -7.968 3.053 3.142 1.00 74.69 103 ALA A O 1
ATOM 846 N N . LYS A 1 104 ? -9.585 2.649 1.657 1.00 76.88 104 LYS A N 1
ATOM 847 C CA . LYS A 1 104 ? -10.673 3.138 2.518 1.00 76.88 104 LYS A CA 1
ATOM 848 C C . LYS A 1 104 ? -11.047 2.200 3.666 1.00 76.88 104 LYS A C 1
ATOM 850 O O . LYS A 1 104 ? -11.202 0.985 3.501 1.00 76.88 104 LYS A O 1
ATOM 855 N N . ARG A 1 105 ? -11.328 2.775 4.840 1.00 74.12 105 ARG A N 1
ATOM 856 C CA . ARG A 1 105 ? -12.018 2.072 5.935 1.00 74.12 105 ARG A CA 1
ATOM 857 C C . ARG A 1 105 ? -13.512 1.940 5.644 1.00 74.12 105 ARG A C 1
ATOM 859 O O . ARG A 1 105 ? -14.295 2.829 5.946 1.00 74.12 105 ARG A O 1
ATOM 8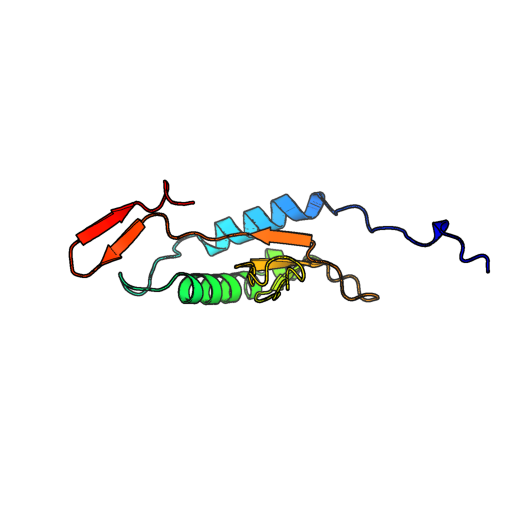66 N N . LEU A 1 106 ? -13.924 0.772 5.158 1.00 77.62 106 LEU A N 1
ATOM 867 C CA . LEU A 1 106 ? -15.346 0.476 4.935 1.00 77.62 106 LEU A CA 1
ATOM 868 C C . LEU A 1 106 ? -16.131 0.229 6.234 1.00 77.62 106 LEU A C 1
ATOM 870 O O . LEU A 1 106 ? -17.346 0.377 6.236 1.00 77.62 106 LEU A O 1
ATOM 874 N N . HIS A 1 107 ? -15.451 -0.134 7.328 1.00 78.19 107 HIS A N 1
ATOM 875 C CA . HIS A 1 107 ? -16.050 -0.362 8.646 1.00 78.19 107 HIS A CA 1
ATOM 876 C C . HIS A 1 107 ? -15.259 0.389 9.721 1.00 78.19 107 HIS A C 1
ATOM 878 O O . HIS A 1 107 ? -14.078 0.093 9.965 1.00 78.19 107 HIS A O 1
ATOM 884 N N . VAL A 1 108 ? -15.908 1.351 10.377 1.00 77.56 108 VAL A N 1
ATOM 885 C CA . VAL A 1 108 ? -15.295 2.167 11.431 1.00 77.56 108 VAL A CA 1
ATOM 886 C C . VAL A 1 108 ? -15.989 1.902 12.758 1.00 77.56 108 VAL A C 1
ATOM 888 O O . VAL A 1 108 ? -17.205 2.015 12.873 1.00 77.56 108 VAL A O 1
ATOM 891 N N . SER A 1 109 ? -15.194 1.521 13.757 1.00 7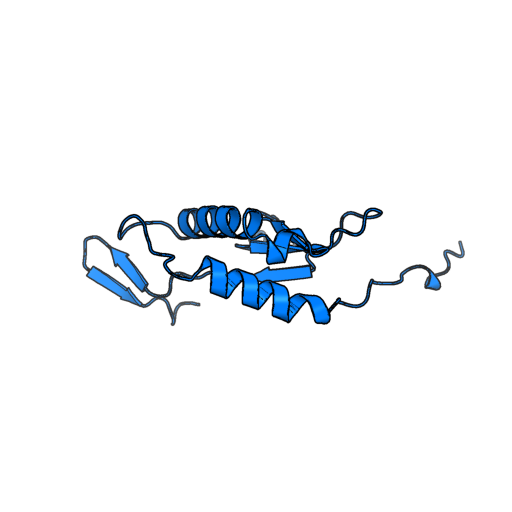7.50 109 SER A N 1
ATOM 892 C CA . SER A 1 109 ? -15.639 1.356 15.137 1.00 77.50 109 SER A CA 1
ATOM 893 C C . SER A 1 109 ? -15.470 2.678 15.879 1.00 77.50 109 SER A C 1
ATOM 895 O O . SER A 1 109 ? -14.373 3.227 15.939 1.00 77.50 109 SER A O 1
ATOM 897 N N . PHE A 1 110 ? -16.557 3.161 16.460 1.00 77.62 110 PHE A N 1
ATOM 898 C CA . PHE A 1 110 ? -16.616 4.283 17.385 1.00 77.62 110 PHE A CA 1
ATOM 899 C C . PHE A 1 110 ? -16.948 3.764 18.789 1.00 77.62 110 PHE A C 1
ATOM 901 O O . PHE A 1 110 ? -17.351 2.615 18.970 1.00 77.62 110 PHE A O 1
ATOM 908 N N . GLN A 1 111 ? -16.831 4.620 19.806 1.00 76.12 111 GLN A N 1
ATOM 909 C CA . GLN A 1 111 ? -17.282 4.265 21.160 1.00 76.12 111 GLN A CA 1
ATOM 910 C C . GLN A 1 111 ? -18.794 3.982 21.222 1.00 76.12 111 GLN A C 1
ATOM 912 O O . GLN A 1 111 ? -19.242 3.222 22.074 1.00 76.12 111 GLN A O 1
ATOM 917 N N . SER A 1 112 ? -19.573 4.567 20.310 1.00 83.00 112 SER A N 1
ATOM 918 C CA . SER A 1 112 ? -21.028 4.423 20.215 1.00 83.00 112 SER A CA 1
ATOM 919 C C . SER A 1 112 ? -21.500 3.201 19.414 1.00 83.00 112 SER A C 1
ATOM 921 O O . SER A 1 112 ? -22.704 2.972 19.329 1.00 83.00 112 SER A O 1
ATOM 923 N N . GLY A 1 113 ? -20.594 2.424 18.812 1.00 82.38 113 GLY A N 1
ATOM 924 C CA . GLY A 1 113 ? -20.936 1.319 17.913 1.00 82.38 113 GLY A CA 1
ATOM 925 C C . GLY A 1 113 ? -20.081 1.324 16.649 1.00 82.38 113 GLY A C 1
ATOM 926 O O . GLY A 1 113 ? -19.035 1.962 16.603 1.00 82.38 113 GLY A O 1
ATOM 927 N N . TRP A 1 114 ? -20.498 0.603 15.613 1.00 85.06 114 TRP A N 1
ATOM 928 C CA . TRP A 1 114 ? -19.793 0.584 14.329 1.00 85.06 114 TRP A CA 1
ATOM 929 C C . TRP A 1 114 ? -20.666 1.164 13.213 1.00 85.06 114 TRP A C 1
ATOM 931 O O . TRP A 1 114 ? -21.891 1.082 13.274 1.00 85.06 114 TRP A O 1
ATOM 941 N N . GLU A 1 115 ? -20.027 1.733 12.192 1.00 85.94 115 GLU A N 1
ATOM 942 C CA . GLU A 1 115 ? -20.684 2.258 10.992 1.00 85.94 115 GLU A CA 1
ATOM 943 C C . GLU A 1 115 ? -20.031 1.685 9.722 1.00 85.94 115 GLU A C 1
ATOM 945 O O . GLU A 1 115 ? -18.799 1.594 9.635 1.00 85.94 115 GLU A O 1
ATOM 950 N N . ALA A 1 116 ? -20.854 1.305 8.736 1.00 82.50 116 ALA A N 1
ATOM 951 C CA . ALA A 1 116 ? -20.397 1.030 7.375 1.00 82.50 116 ALA A CA 1
ATOM 952 C C . ALA A 1 116 ? -20.243 2.350 6.613 1.00 82.50 116 ALA A C 1
ATOM 954 O O . ALA A 1 116 ? -21.207 3.091 6.441 1.00 82.50 116 ALA A O 1
ATOM 955 N N . LEU A 1 117 ? -19.043 2.618 6.108 1.00 79.81 117 LEU A N 1
ATOM 956 C CA . LEU A 1 117 ? -18.758 3.793 5.284 1.00 79.81 117 LEU A CA 1
ATOM 957 C C . LEU A 1 117 ? -18.762 3.481 3.783 1.00 79.81 117 LEU A C 1
ATOM 959 O O . LEU A 1 117 ? -18.499 4.368 2.985 1.00 79.81 117 LEU A O 1
ATOM 963 N N . ALA A 1 118 ? -19.083 2.246 3.384 1.00 74.00 118 ALA A N 1
ATOM 964 C CA . ALA A 1 118 ? -19.071 1.831 1.979 1.00 74.00 118 ALA A CA 1
ATOM 965 C C . ALA A 1 118 ? -19.987 2.666 1.070 1.00 74.00 118 ALA A C 1
ATOM 967 O O . ALA A 1 118 ? -19.696 2.790 -0.106 1.00 74.00 118 ALA A O 1
ATOM 968 N N . SER A 1 119 ? -21.070 3.243 1.599 1.00 72.94 119 SER A N 1
ATOM 969 C CA . SER A 1 119 ? -21.971 4.123 0.842 1.00 72.94 119 SER A CA 1
ATOM 970 C C . SER A 1 119 ? -21.550 5.597 0.842 1.00 72.94 119 SER A C 1
ATOM 972 O O . SER A 1 119 ? -22.259 6.423 0.275 1.00 72.94 119 SER A O 1
ATOM 974 N N . LYS A 1 120 ? -20.480 5.952 1.565 1.00 69.19 120 LYS A N 1
ATOM 975 C CA . LYS A 1 120 ? -19.962 7.325 1.680 1.00 69.19 120 LYS A CA 1
ATOM 976 C C . LYS A 1 120 ? -18.738 7.573 0.786 1.00 69.19 120 LYS A C 1
ATOM 978 O O . LYS A 1 120 ? -18.220 8.687 0.796 1.00 69.19 120 LYS A O 1
ATOM 983 N N . TYR A 1 121 ? -18.286 6.546 0.069 1.00 57.84 121 TYR A N 1
ATOM 984 C CA . TYR A 1 121 ? -17.200 6.562 -0.912 1.00 57.84 121 TYR A CA 1
ATOM 985 C C . TYR A 1 121 ? -17.750 6.077 -2.251 1.00 57.84 121 TYR A C 1
ATOM 987 O O . TYR A 1 121 ? -17.250 6.564 -3.284 1.00 57.84 121 TYR A O 1
#

Sequence (121 aa):
MNGDASEWVIPLFPEEEIPHILSAILRCLNGFHKLDPLEYETSLTKRLLKRLRGDKNLRDRPVWPDREAIHDDEDSGDEGRLDLRFMLLDAKQKPPPYFAIEAKRLHVSFQSGWEALASKY

Secondary structure (DSSP, 8-state):
----GGG-------GGGHHHHHHHHHHHHTT---SSTT--HHHHHHHHHHHHTT-HHHHTSSEEEE---EEE-TTT--EEE-SEEEEE--TTS-PPEEEEE----SEEEETTEEEE-TT--